Protein AF-A0A7X6ZVY8-F1 (afdb_monomer_lite)

Sequence (137 aa):
MNKRYGNCQSQGKQQIEIGIRQIQEGICLCRRGLDAIACCRLGCGEDLVRKGLIKIQQGLRNIINGADSIPRRCNECALKKINCGICKIEHAIDKLVSGLDDVQCNNASCGEKKIKCAIKEIEEGLCEIIQGFKDLR

Secondary structure (DSSP, 8-state):
--HHHHHHHHHHHHHHHHHHHHHHHHHHHHHHHHHHHHTT-HHHHHHHHHHHHHHHHHHHHHHHHHHHTS-GGGTHHHHHHHHHHHHHHHHHHHHHHHHHHHHHTT-HHHHHHHHHHHHHHHHHHHHHHHHHHHT--

pLDDT: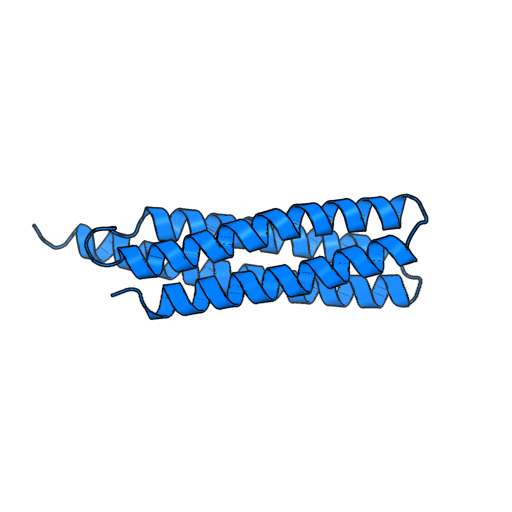 mean 92.46, std 11.16, range [42.75, 98.62]

Structure (mmCIF, N/CA/C/O backbone):
data_AF-A0A7X6ZVY8-F1
#
_entry.id   AF-A0A7X6ZVY8-F1
#
loop_
_atom_site.group_PDB
_atom_site.id
_atom_site.type_symbol
_atom_site.label_atom_id
_atom_site.label_alt_id
_atom_site.label_comp_id
_atom_site.label_asym_id
_atom_site.label_entity_id
_atom_site.label_seq_id
_atom_site.pdbx_PDB_ins_code
_atom_site.Cartn_x
_atom_site.Cartn_y
_atom_site.Cartn_z
_atom_site.occupancy
_atom_site.B_iso_or_equiv
_atom_site.auth_seq_id
_atom_site.auth_comp_id
_atom_site.auth_asym_id
_atom_site.auth_atom_id
_atom_site.pdbx_PDB_model_num
ATOM 1 N N . MET A 1 1 ? -21.712 16.824 29.982 1.00 42.75 1 MET A N 1
ATOM 2 C CA . MET A 1 1 ? -20.340 16.908 29.419 1.00 42.75 1 MET A CA 1
ATOM 3 C C . MET A 1 1 ? -20.052 15.939 28.246 1.00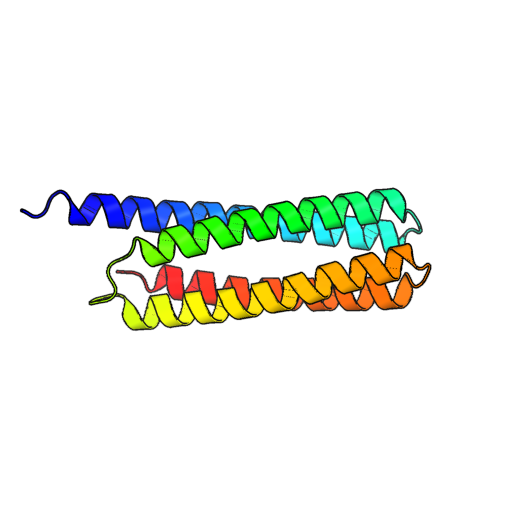 42.75 1 MET A C 1
ATOM 5 O O . MET A 1 1 ? -18.913 15.877 27.809 1.00 42.75 1 MET A O 1
ATOM 9 N N . ASN A 1 2 ? -21.043 15.273 27.625 1.00 48.28 2 ASN A N 1
ATOM 10 C CA . ASN A 1 2 ? -20.792 14.221 26.610 1.00 48.28 2 ASN A CA 1
ATOM 11 C C . ASN A 1 2 ? -20.638 14.669 25.141 1.00 48.28 2 ASN A C 1
ATOM 13 O O . ASN A 1 2 ? -20.258 13.858 24.304 1.00 48.28 2 ASN A O 1
ATOM 17 N N . LYS A 1 3 ? -20.904 15.935 24.787 1.00 46.69 3 LYS A N 1
ATOM 18 C CA . LYS A 1 3 ? -20.919 16.354 23.368 1.00 46.69 3 LYS A CA 1
ATOM 19 C C . LYS A 1 3 ? -19.535 16.464 22.710 1.00 46.69 3 LYS A C 1
ATOM 21 O O . LYS A 1 3 ? -19.448 16.329 21.497 1.00 46.69 3 LYS A O 1
ATOM 26 N N . ARG A 1 4 ? -18.456 16.692 23.474 1.00 49.12 4 ARG A N 1
ATOM 27 C CA . ARG A 1 4 ? -17.100 16.840 22.899 1.00 49.12 4 ARG A CA 1
ATOM 28 C C . ARG A 1 4 ? -16.467 15.502 22.497 1.00 49.12 4 ARG A C 1
ATOM 30 O O . ARG A 1 4 ? -15.810 15.449 21.468 1.00 49.12 4 ARG A O 1
ATOM 37 N N . TYR A 1 5 ? -16.724 14.425 23.242 1.00 51.19 5 TYR A N 1
ATOM 38 C CA . TYR A 1 5 ? -16.140 13.105 22.959 1.00 51.19 5 TYR A CA 1
ATOM 39 C C . TYR A 1 5 ? -16.715 12.443 21.699 1.00 51.19 5 TYR A C 1
ATOM 41 O O . TYR A 1 5 ? -15.962 11.871 20.917 1.00 51.19 5 TYR A O 1
ATOM 49 N N . GLY A 1 6 ? -18.024 12.578 21.456 1.00 58.38 6 GLY A N 1
ATOM 50 C CA . GLY A 1 6 ? -18.658 12.004 20.262 1.00 58.38 6 GLY A CA 1
ATOM 51 C C . GLY A 1 6 ? -18.188 12.636 18.947 1.00 58.38 6 GLY A C 1
ATOM 52 O O . GLY A 1 6 ? -18.152 11.956 17.928 1.00 58.38 6 GLY A O 1
ATOM 53 N N . ASN A 1 7 ? -17.782 13.912 18.973 1.00 60.59 7 ASN A N 1
ATOM 54 C CA . ASN A 1 7 ? -17.372 14.642 17.771 1.00 60.59 7 ASN A CA 1
ATOM 55 C C . ASN A 1 7 ? -15.926 14.324 17.345 1.00 60.59 7 ASN A C 1
ATOM 57 O O . ASN A 1 7 ? -15.638 14.223 16.159 1.00 60.59 7 ASN A O 1
ATOM 61 N N . CYS A 1 8 ? -15.014 14.114 18.301 1.00 61.81 8 CYS A N 1
ATOM 62 C CA . CYS A 1 8 ? -13.635 13.713 17.992 1.00 61.81 8 CYS A CA 1
ATOM 63 C C . CYS A 1 8 ? -13.567 12.277 17.454 1.00 61.81 8 CYS A C 1
ATOM 65 O O . CYS A 1 8 ? -12.781 11.980 16.559 1.00 61.81 8 CYS A O 1
ATOM 67 N N . GLN A 1 9 ? -14.429 11.390 17.956 1.00 70.75 9 GLN A N 1
ATOM 68 C CA . GLN A 1 9 ? -14.462 10.000 17.518 1.00 70.75 9 GLN A CA 1
ATOM 69 C C . GLN A 1 9 ? -15.050 9.836 16.107 1.00 70.75 9 GLN A C 1
ATOM 71 O O . GLN A 1 9 ? -14.526 9.047 15.320 1.00 70.75 9 GLN A O 1
ATOM 76 N N . SER A 1 10 ? -16.105 10.581 15.761 1.00 81.75 10 SER A N 1
ATOM 77 C CA . SER A 1 10 ? -16.653 10.583 14.398 1.00 81.75 10 SER A CA 1
ATOM 78 C C . SER A 1 10 ? -15.654 11.157 13.390 1.00 81.75 10 SER A C 1
ATOM 80 O O . SER A 1 10 ? -15.462 10.573 12.325 1.00 81.75 10 SER A O 1
ATOM 82 N N . GLN A 1 11 ? -14.951 12.234 13.757 1.00 87.00 11 GLN A N 1
ATOM 83 C CA . GLN A 1 11 ? -13.871 12.806 12.951 1.00 87.00 11 GLN A CA 1
ATOM 84 C C . GLN A 1 11 ? -12.703 11.827 12.770 1.00 87.00 11 GLN A C 1
ATOM 86 O O . GLN A 1 11 ? -12.224 11.658 11.651 1.00 87.00 11 GLN A O 1
ATOM 91 N N . GLY A 1 12 ? -12.282 11.134 13.833 1.00 91.69 12 GLY A N 1
ATOM 92 C CA . GLY A 1 12 ? -11.215 10.135 13.757 1.00 91.69 12 GLY A CA 1
ATOM 93 C C . GLY A 1 12 ? -11.565 8.964 12.836 1.00 91.69 12 GLY A C 1
ATOM 94 O O . GLY A 1 12 ? -10.775 8.603 11.964 1.00 91.69 12 GLY A O 1
ATOM 95 N N . LYS A 1 13 ? -12.789 8.422 12.948 1.00 93.19 13 LYS A N 1
ATOM 96 C CA . LYS A 1 13 ? -13.264 7.359 12.046 1.00 93.19 13 LYS A CA 1
ATOM 97 C C . LYS A 1 13 ? -13.308 7.829 10.587 1.00 93.19 13 LYS A C 1
ATOM 99 O O . LYS A 1 13 ? -12.838 7.114 9.707 1.00 93.19 13 LYS A O 1
ATOM 104 N N . GLN A 1 14 ? 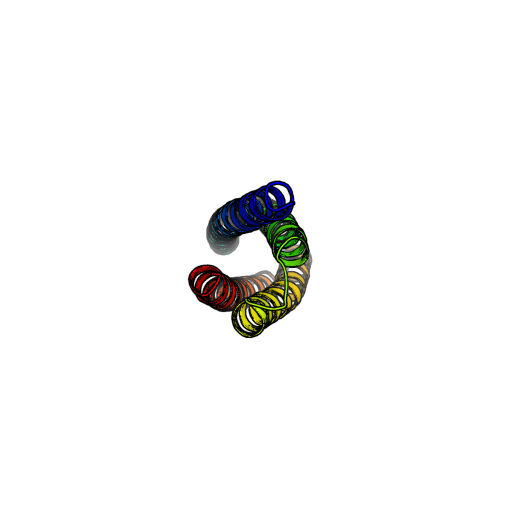-13.789 9.048 10.336 1.00 95.31 14 GLN A N 1
ATOM 105 C CA . GLN A 1 14 ? -13.822 9.629 8.992 1.00 95.31 14 GLN A CA 1
ATOM 106 C C . GLN A 1 14 ? -12.417 9.784 8.388 1.00 95.31 14 GLN A C 1
ATOM 108 O O . GLN A 1 14 ? -12.219 9.493 7.209 1.00 95.31 14 GLN A O 1
ATOM 113 N N . GLN A 1 15 ? -11.428 10.213 9.178 1.00 96.06 15 GLN A N 1
ATOM 114 C CA . GLN A 1 15 ? -10.041 10.312 8.713 1.00 96.06 15 GLN A CA 1
ATOM 115 C C . GLN A 1 15 ? -9.466 8.942 8.336 1.00 96.06 15 GLN A C 1
ATOM 117 O O . GLN A 1 15 ? -8.840 8.818 7.283 1.00 96.06 15 GLN A O 1
ATOM 122 N N . ILE A 1 16 ? -9.742 7.902 9.130 1.00 96.50 16 ILE A N 1
ATOM 123 C CA . ILE A 1 16 ? -9.327 6.530 8.806 1.00 96.50 16 ILE A CA 1
ATOM 124 C C . ILE A 1 16 ? -9.964 6.067 7.488 1.00 96.50 16 ILE A C 1
ATOM 126 O O . ILE A 1 16 ? -9.258 5.548 6.626 1.00 96.50 16 ILE A O 1
ATOM 130 N N . GLU A 1 17 ? -11.262 6.302 7.273 1.00 97.25 17 GLU A N 1
ATOM 131 C CA . GLU A 1 17 ? -11.933 5.939 6.014 1.00 97.25 17 GLU A CA 1
ATOM 132 C C . GLU A 1 17 ? -11.341 6.652 4.796 1.00 97.25 17 GLU A C 1
ATOM 134 O O . GLU A 1 17 ? -11.115 6.025 3.757 1.00 97.25 17 GLU A O 1
ATOM 139 N N . ILE A 1 18 ? -11.079 7.958 4.912 1.00 97.75 18 ILE A N 1
ATOM 140 C CA . ILE A 1 18 ? -10.420 8.735 3.855 1.00 97.75 18 ILE A CA 1
ATOM 141 C C . ILE A 1 18 ? -9.044 8.138 3.566 1.00 97.75 18 ILE A C 1
ATOM 143 O O . ILE A 1 18 ? -8.692 7.940 2.401 1.00 97.75 18 ILE A O 1
ATOM 147 N N . GLY A 1 19 ? -8.285 7.812 4.612 1.00 98.31 19 GLY A N 1
ATOM 148 C CA . GLY A 1 19 ? -6.957 7.248 4.457 1.00 98.31 19 GLY A CA 1
ATOM 149 C C . GLY A 1 19 ? -6.952 5.866 3.804 1.00 98.31 19 GLY A C 1
ATOM 150 O O . GLY A 1 19 ? -6.152 5.629 2.901 1.00 98.31 19 GLY A O 1
ATOM 151 N N . ILE A 1 20 ? -7.906 4.996 4.154 1.00 98.44 20 ILE A N 1
ATOM 152 C CA . ILE A 1 20 ? -8.101 3.692 3.498 1.00 98.44 20 ILE A CA 1
ATOM 153 C C . ILE A 1 20 ? -8.332 3.878 1.993 1.00 98.44 20 ILE A C 1
ATOM 155 O O . ILE A 1 20 ? -7.668 3.228 1.185 1.00 98.44 20 ILE A O 1
ATOM 159 N N . ARG A 1 21 ? -9.229 4.792 1.597 1.00 98.50 21 ARG A N 1
ATOM 160 C CA . ARG A 1 21 ? -9.518 5.056 0.174 1.00 98.50 21 ARG A CA 1
ATOM 161 C C . ARG A 1 21 ? -8.292 5.580 -0.574 1.00 98.50 21 ARG A C 1
ATOM 163 O O . ARG A 1 21 ? -8.045 5.167 -1.703 1.00 98.50 21 ARG A O 1
ATOM 170 N N . GLN A 1 22 ? -7.512 6.461 0.050 1.00 98.50 22 GLN A N 1
ATOM 171 C CA . GLN A 1 22 ? -6.284 6.996 -0.544 1.00 98.50 22 GLN A CA 1
ATOM 172 C C . GLN A 1 22 ? -5.211 5.920 -0.731 1.00 98.50 22 GLN A C 1
ATOM 174 O O . GLN A 1 22 ? -4.563 5.889 -1.776 1.00 98.50 22 GLN A O 1
ATOM 179 N N . ILE A 1 23 ? -5.056 5.000 0.226 1.00 98.50 23 ILE A N 1
ATOM 180 C CA . ILE A 1 23 ? -4.141 3.862 0.073 1.00 98.50 23 ILE A CA 1
ATOM 181 C C . ILE A 1 23 ? -4.607 2.954 -1.069 1.00 98.50 23 ILE A C 1
ATOM 183 O O . ILE A 1 23 ? -3.790 2.577 -1.904 1.00 98.50 23 ILE A O 1
ATOM 187 N N . GLN A 1 24 ? -5.905 2.654 -1.172 1.00 98.62 24 GLN A N 1
ATOM 188 C CA . GLN A 1 24 ? -6.454 1.862 -2.284 1.00 98.62 24 GLN A CA 1
ATOM 189 C C . GLN A 1 24 ? -6.211 2.521 -3.651 1.00 98.62 24 GLN A C 1
ATOM 191 O O . GLN A 1 24 ? -5.806 1.850 -4.603 1.00 98.62 24 GLN A O 1
ATOM 196 N N . GLU A 1 25 ? -6.418 3.837 -3.750 1.00 98.44 25 GLU A N 1
ATOM 197 C CA . GLU A 1 25 ? -6.099 4.614 -4.953 1.00 98.44 25 GLU A CA 1
ATOM 198 C C . GLU A 1 25 ? -4.600 4.533 -5.276 1.00 98.44 25 GLU A C 1
ATOM 200 O O . GLU A 1 25 ? -4.218 4.297 -6.424 1.00 98.44 25 GLU A O 1
ATOM 205 N N . GLY A 1 26 ? -3.746 4.669 -4.260 1.00 98.50 26 GLY A N 1
ATOM 206 C CA . GLY A 1 26 ? -2.302 4.586 -4.421 1.00 98.50 26 GLY A CA 1
ATOM 207 C C . GLY A 1 26 ? -1.821 3.208 -4.880 1.00 98.50 26 GLY A C 1
ATOM 208 O O . GLY A 1 26 ? -1.032 3.132 -5.818 1.00 98.50 26 GLY A O 1
ATOM 209 N N . ILE A 1 27 ? -2.372 2.122 -4.327 1.00 98.44 27 ILE A N 1
ATOM 210 C CA . ILE A 1 27 ? -2.129 0.745 -4.794 1.00 98.44 27 ILE A CA 1
ATOM 211 C C . ILE A 1 27 ? -2.494 0.605 -6.278 1.00 98.44 27 ILE A C 1
ATOM 213 O O . ILE A 1 27 ? -1.719 0.049 -7.057 1.00 98.44 27 ILE A O 1
ATOM 217 N N . CYS A 1 28 ? -3.654 1.124 -6.691 1.00 98.38 28 CYS A N 1
ATOM 218 C CA . CYS A 1 28 ? -4.091 1.083 -8.088 1.00 98.38 28 CYS A CA 1
ATOM 219 C C . CYS A 1 28 ? -3.097 1.803 -9.017 1.00 98.38 28 CYS A C 1
ATOM 221 O O . CYS A 1 28 ? -2.735 1.279 -10.072 1.00 98.38 28 CYS A O 1
ATOM 223 N N . LEU A 1 29 ? -2.597 2.972 -8.606 1.00 98.50 29 LEU A N 1
ATOM 224 C CA . LEU A 1 29 ? -1.563 3.705 -9.342 1.00 98.50 29 LEU A CA 1
ATOM 225 C C . LEU A 1 29 ? -0.241 2.929 -9.408 1.00 98.50 29 LEU A C 1
ATOM 227 O O . LEU A 1 29 ? 0.335 2.827 -10.489 1.00 98.50 29 LEU A O 1
ATOM 231 N N . CYS A 1 30 ? 0.207 2.327 -8.302 1.00 97.81 30 CYS A N 1
ATOM 232 C CA . CYS A 1 30 ? 1.419 1.506 -8.278 1.00 97.81 30 CYS A CA 1
ATOM 233 C C . CYS A 1 30 ? 1.309 0.286 -9.203 1.00 97.81 30 CYS A C 1
ATOM 235 O O . CYS A 1 30 ? 2.249 0.003 -9.939 1.00 97.81 30 CYS A O 1
ATOM 237 N N . ARG A 1 31 ? 0.157 -0.399 -9.233 1.00 98.12 31 ARG A N 1
ATOM 238 C CA . ARG A 1 31 ? -0.093 -1.527 -10.151 1.00 98.12 31 ARG A CA 1
ATOM 239 C C . ARG A 1 31 ? -0.036 -1.091 -11.617 1.00 98.12 31 ARG A C 1
ATOM 241 O O . ARG A 1 31 ? 0.668 -1.703 -12.408 1.00 98.12 31 ARG A O 1
ATOM 248 N N . ARG A 1 32 ? -0.683 0.025 -11.967 1.00 97.62 32 ARG A N 1
ATOM 249 C CA . ARG A 1 32 ? -0.593 0.592 -13.325 1.00 97.62 32 ARG A CA 1
ATOM 250 C C . ARG A 1 32 ? 0.834 1.003 -13.690 1.00 97.62 32 ARG A C 1
ATOM 252 O O . ARG A 1 32 ? 1.229 0.900 -14.848 1.00 97.62 32 ARG A O 1
ATOM 259 N N . GLY A 1 33 ? 1.592 1.497 -12.713 1.00 97.25 33 GLY A N 1
ATOM 260 C CA . GLY A 1 33 ? 2.998 1.832 -12.885 1.00 97.25 33 GLY A CA 1
ATOM 261 C C . GLY A 1 33 ? 3.867 0.602 -13.141 1.00 97.25 33 GLY A C 1
ATOM 262 O O . GLY A 1 33 ? 4.674 0.620 -14.066 1.00 97.25 33 GLY A O 1
ATOM 263 N N . LEU A 1 34 ? 3.634 -0.489 -12.405 1.00 95.50 34 LEU A N 1
ATOM 264 C CA . LEU A 1 34 ? 4.242 -1.796 -12.671 1.00 95.50 34 LEU A CA 1
ATOM 265 C C . LEU A 1 34 ? 3.937 -2.299 -14.082 1.00 95.50 34 LEU A C 1
ATOM 267 O O . LEU A 1 34 ? 4.862 -2.677 -14.794 1.00 95.50 34 LEU A O 1
ATOM 271 N N . ASP A 1 35 ? 2.674 -2.254 -14.512 1.00 96.00 35 ASP A N 1
ATOM 272 C CA . ASP A 1 35 ? 2.288 -2.689 -15.860 1.00 96.00 35 ASP A CA 1
ATOM 273 C C . ASP A 1 35 ? 3.015 -1.872 -16.942 1.00 96.00 35 ASP A C 1
ATOM 275 O O . ASP A 1 35 ? 3.445 -2.405 -17.967 1.00 96.00 35 ASP A O 1
ATOM 279 N N . ALA A 1 36 ? 3.200 -0.567 -16.712 1.00 95.00 36 ALA A N 1
ATOM 280 C CA . ALA A 1 36 ? 3.965 0.294 -17.607 1.00 95.00 36 ALA A CA 1
ATOM 281 C C . ALA A 1 36 ? 5.466 -0.050 -17.616 1.00 95.00 36 ALA A C 1
ATOM 283 O O . ALA A 1 36 ? 6.045 -0.122 -18.701 1.00 95.00 36 ALA A O 1
ATOM 284 N N . ILE A 1 37 ? 6.079 -0.315 -16.454 1.00 91.69 37 ILE A N 1
ATOM 285 C CA . ILE A 1 37 ? 7.479 -0.772 -16.346 1.00 91.69 37 ILE A CA 1
ATOM 286 C C . ILE A 1 37 ? 7.668 -2.087 -17.112 1.00 91.69 37 ILE A C 1
ATOM 288 O O . ILE A 1 37 ? 8.578 -2.184 -17.935 1.00 91.69 37 ILE A O 1
ATOM 292 N N . ALA A 1 38 ? 6.766 -3.053 -16.918 1.00 91.56 38 ALA A N 1
ATOM 293 C CA . ALA A 1 38 ? 6.786 -4.342 -17.610 1.00 91.56 38 ALA A CA 1
ATOM 294 C C . ALA A 1 38 ? 6.641 -4.196 -19.138 1.00 91.56 38 ALA A C 1
ATOM 296 O O . ALA A 1 38 ? 7.217 -4.967 -19.900 1.00 91.56 38 ALA A O 1
ATOM 297 N N . CYS A 1 39 ? 5.928 -3.165 -19.602 1.00 92.62 39 CYS A N 1
ATOM 298 C CA . CYS A 1 39 ? 5.822 -2.802 -21.020 1.00 92.62 39 CYS A CA 1
ATOM 299 C C . CYS A 1 39 ? 6.975 -1.903 -21.519 1.00 92.62 39 CYS A C 1
ATOM 301 O O . CYS A 1 39 ? 6.793 -1.191 -22.509 1.00 92.62 39 CYS A O 1
ATOM 303 N N . CYS A 1 40 ? 8.113 -1.854 -20.819 1.00 88.25 40 CYS A N 1
ATOM 304 C CA . CYS A 1 40 ? 9.275 -1.014 -21.139 1.00 88.25 40 CYS A CA 1
ATOM 305 C C . CYS A 1 40 ? 8.988 0.503 -21.198 1.00 88.25 40 CYS A C 1
ATOM 307 O O . CYS A 1 40 ? 9.769 1.269 -21.761 1.00 88.25 40 CYS A O 1
ATOM 309 N N . ARG A 1 41 ? 7.890 0.975 -20.593 1.00 90.81 41 ARG A N 1
ATOM 310 C CA . ARG A 1 41 ? 7.529 2.400 -20.482 1.00 90.81 41 ARG A CA 1
ATOM 311 C C . ARG A 1 41 ? 7.979 2.953 -19.131 1.00 90.81 41 ARG A C 1
ATOM 313 O O . ARG A 1 41 ? 7.155 3.392 -18.329 1.00 90.81 41 ARG A O 1
ATOM 320 N N . LEU A 1 42 ? 9.292 2.913 -18.892 1.00 87.81 42 LEU A N 1
ATOM 321 C CA . LEU A 1 42 ? 9.900 3.168 -17.578 1.00 87.81 42 LEU A CA 1
ATOM 322 C C . LEU A 1 42 ? 9.504 4.529 -16.993 1.00 87.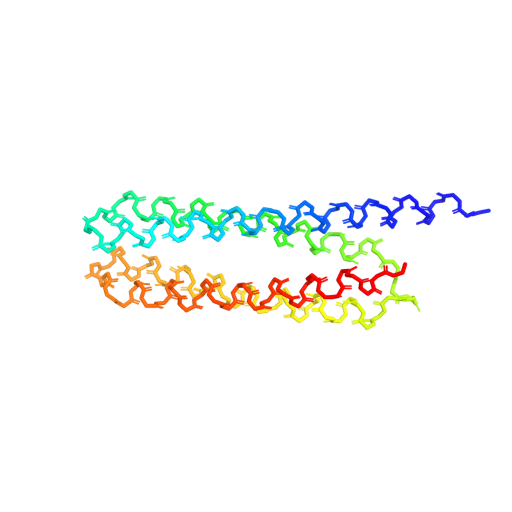81 42 LEU A C 1
ATOM 324 O O . LEU A 1 42 ? 8.945 4.563 -15.905 1.00 87.81 42 LEU A O 1
ATOM 328 N N . GLY A 1 43 ? 9.664 5.628 -17.741 1.00 88.94 43 GLY A N 1
ATOM 329 C CA . GLY A 1 43 ? 9.331 6.969 -17.238 1.00 88.94 43 GLY A CA 1
ATOM 330 C C . GLY A 1 43 ? 7.862 7.120 -16.819 1.00 88.94 43 GLY A C 1
ATOM 331 O O . GLY A 1 43 ? 7.564 7.591 -15.724 1.00 88.94 43 GLY A O 1
ATOM 332 N N . CYS A 1 44 ? 6.923 6.637 -17.641 1.00 92.00 44 CYS A N 1
ATOM 333 C CA . CYS A 1 44 ? 5.501 6.646 -17.280 1.00 92.00 44 CYS A CA 1
ATOM 334 C C . CYS A 1 44 ? 5.206 5.751 -16.071 1.00 92.00 44 CYS A C 1
ATOM 336 O O . CYS A 1 44 ? 4.355 6.083 -15.244 1.00 92.00 44 CYS A O 1
ATOM 338 N N . GLY A 1 45 ? 5.873 4.600 -15.994 1.00 95.12 45 GLY A N 1
ATOM 339 C CA . GLY A 1 45 ? 5.706 3.655 -14.905 1.00 95.12 45 GLY A CA 1
ATOM 340 C C . GLY A 1 45 ? 6.204 4.203 -13.574 1.00 95.12 45 GLY A C 1
ATOM 341 O O . GLY A 1 45 ? 5.453 4.196 -12.601 1.00 95.12 45 GLY A O 1
ATOM 342 N N . GLU A 1 46 ? 7.406 4.773 -13.548 1.00 94.88 46 GLU A N 1
ATOM 343 C CA . GLU A 1 46 ? 7.962 5.455 -12.379 1.00 94.88 46 GLU A CA 1
ATOM 344 C C . GLU A 1 46 ? 7.055 6.582 -11.885 1.00 94.88 46 GLU A C 1
ATOM 346 O O . GLU A 1 46 ? 6.765 6.666 -10.692 1.00 94.88 46 GLU A O 1
ATOM 351 N N . ASP A 1 47 ? 6.552 7.423 -12.792 1.00 97.12 47 ASP A N 1
ATOM 352 C CA . ASP A 1 47 ? 5.653 8.521 -12.436 1.00 97.12 47 ASP A CA 1
ATOM 353 C C . ASP A 1 47 ? 4.353 8.029 -11.795 1.00 97.12 47 ASP A C 1
ATOM 355 O O . ASP A 1 47 ? 3.856 8.635 -10.841 1.00 97.12 47 ASP A O 1
ATOM 359 N N . LEU A 1 48 ? 3.792 6.927 -12.298 1.00 98.06 48 LEU A N 1
ATOM 360 C CA . LEU A 1 48 ? 2.598 6.307 -11.727 1.00 98.06 48 LEU A CA 1
ATOM 361 C C . LEU A 1 48 ? 2.878 5.703 -10.350 1.00 98.06 48 LEU A C 1
ATOM 363 O O . LEU A 1 48 ? 2.101 5.946 -9.425 1.00 98.06 48 LEU A O 1
ATOM 367 N N . VAL A 1 49 ? 3.990 4.981 -10.182 1.00 97.44 49 VAL A N 1
ATOM 368 C CA . VAL A 1 49 ? 4.378 4.429 -8.875 1.00 97.44 49 VAL A CA 1
ATOM 369 C C . VAL A 1 49 ? 4.646 5.556 -7.874 1.00 97.44 49 VAL A C 1
ATOM 371 O O . VAL A 1 49 ? 4.156 5.482 -6.750 1.00 97.44 49 VAL A O 1
ATOM 374 N N . ARG A 1 50 ? 5.316 6.644 -8.275 1.00 97.81 50 ARG A N 1
ATOM 375 C CA . ARG A 1 50 ? 5.568 7.819 -7.421 1.00 97.81 50 ARG A CA 1
ATOM 376 C C . ARG A 1 50 ? 4.271 8.515 -7.003 1.00 97.81 50 ARG A C 1
ATOM 378 O O . ARG A 1 50 ? 4.101 8.852 -5.833 1.00 97.81 50 ARG A O 1
ATOM 385 N N . LYS A 1 51 ? 3.319 8.693 -7.926 1.00 98.12 51 LYS A N 1
ATOM 386 C CA . LYS A 1 51 ? 1.975 9.209 -7.597 1.00 98.12 51 LYS A CA 1
ATOM 387 C C . LYS A 1 51 ? 1.239 8.281 -6.631 1.00 98.12 51 LYS A C 1
ATOM 389 O O . LYS A 1 51 ? 0.595 8.764 -5.700 1.00 98.12 51 LYS A O 1
ATOM 394 N N . GLY A 1 52 ? 1.355 6.968 -6.831 1.00 98.44 52 GLY A N 1
ATOM 395 C CA . GLY A 1 52 ? 0.793 5.968 -5.930 1.00 98.44 52 GLY A CA 1
ATOM 396 C C . GLY A 1 52 ? 1.381 6.050 -4.524 1.00 98.44 52 GLY A C 1
ATOM 397 O O . GLY A 1 52 ? 0.631 6.108 -3.551 1.00 98.44 52 GLY A O 1
ATOM 398 N N . LEU A 1 53 ? 2.705 6.174 -4.420 1.00 98.19 53 LEU A N 1
ATOM 399 C CA . LEU A 1 53 ? 3.429 6.344 -3.161 1.00 98.19 53 LEU A CA 1
ATOM 400 C C . LEU A 1 53 ? 2.943 7.572 -2.380 1.00 98.19 53 LEU A C 1
ATOM 402 O O . LEU A 1 53 ? 2.640 7.464 -1.194 1.00 98.19 53 LEU A O 1
ATOM 406 N N . ILE A 1 54 ? 2.795 8.718 -3.051 1.00 98.38 54 ILE A N 1
ATOM 407 C CA . ILE A 1 54 ? 2.279 9.951 -2.435 1.00 98.38 54 ILE A CA 1
ATOM 408 C C . ILE A 1 54 ? 0.871 9.724 -1.864 1.00 98.38 54 ILE A C 1
ATOM 410 O O . ILE A 1 54 ? 0.584 10.140 -0.742 1.00 98.38 54 ILE A O 1
ATOM 414 N N . LYS A 1 55 ? -0.007 9.041 -2.609 1.00 98.31 55 LYS A N 1
ATOM 415 C CA . LYS A 1 55 ? -1.367 8.714 -2.154 1.00 98.31 55 LYS A CA 1
ATOM 416 C C . LYS A 1 55 ? -1.366 7.768 -0.954 1.00 98.31 55 LYS A C 1
ATOM 418 O O . LYS A 1 55 ? -2.107 8.008 -0.004 1.00 98.31 55 LYS A O 1
ATOM 423 N N . ILE A 1 56 ? -0.502 6.752 -0.958 1.00 98.56 56 ILE A N 1
ATOM 424 C CA . ILE A 1 56 ? -0.328 5.830 0.173 1.00 98.56 56 ILE A CA 1
ATOM 425 C C . ILE A 1 56 ? 0.143 6.595 1.416 1.00 98.56 56 ILE A C 1
ATOM 427 O O . ILE A 1 56 ? -0.465 6.462 2.473 1.00 98.56 56 ILE A O 1
ATOM 431 N N . GLN A 1 57 ? 1.161 7.450 1.294 1.00 98.44 57 GLN A N 1
ATOM 432 C CA . GLN A 1 57 ? 1.686 8.251 2.407 1.00 98.44 57 GLN A CA 1
ATOM 433 C C . GLN A 1 57 ? 0.648 9.233 2.971 1.00 98.44 57 GLN A C 1
ATOM 435 O O . GLN A 1 57 ? 0.531 9.389 4.188 1.00 98.44 57 GLN A O 1
ATOM 440 N N . GLN A 1 58 ? -0.128 9.890 2.103 1.00 98.12 58 GLN A N 1
ATOM 441 C CA . GLN A 1 58 ? -1.240 10.751 2.522 1.00 98.12 58 GLN A CA 1
ATOM 442 C C . GLN A 1 58 ? -2.308 9.953 3.271 1.00 98.12 58 GLN A C 1
ATOM 444 O O . GLN A 1 58 ? -2.761 10.379 4.336 1.00 98.12 58 GLN A O 1
ATOM 449 N N . GLY A 1 59 ? -2.667 8.778 2.749 1.00 98.38 59 GLY A N 1
ATOM 450 C CA . GLY A 1 59 ? -3.658 7.920 3.378 1.00 98.38 59 GLY A CA 1
ATOM 451 C C . GLY A 1 59 ? -3.206 7.391 4.732 1.00 98.38 59 GLY A C 1
ATOM 452 O O . GLY A 1 59 ? -3.970 7.434 5.696 1.00 98.38 59 GLY A O 1
ATOM 453 N N . LEU A 1 60 ? -1.938 7.000 4.841 1.00 98.12 60 LEU A N 1
ATOM 454 C CA . LEU A 1 60 ? -1.336 6.560 6.091 1.00 98.12 60 LEU A CA 1
ATOM 455 C C . LEU A 1 60 ? -1.363 7.667 7.152 1.00 98.12 60 LEU A C 1
ATO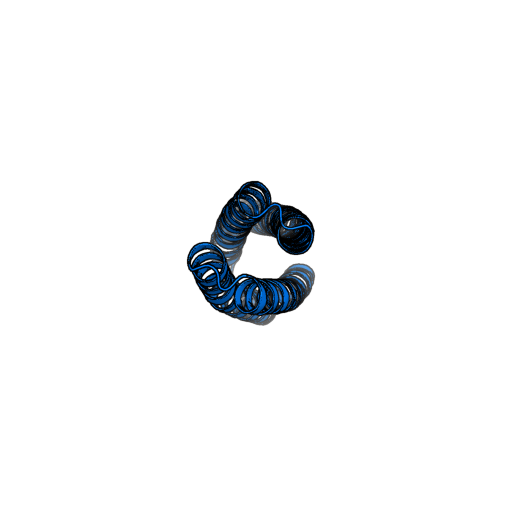M 457 O O . LEU A 1 60 ? -1.781 7.428 8.281 1.00 98.12 60 LEU A O 1
ATOM 461 N N . ARG A 1 61 ? -1.017 8.904 6.774 1.00 98.31 61 ARG A N 1
ATOM 462 C CA . ARG A 1 61 ? -1.089 10.067 7.672 1.00 98.31 61 ARG A CA 1
ATOM 463 C C . ARG A 1 61 ? -2.509 10.318 8.180 1.00 98.31 61 ARG A C 1
ATOM 465 O O . ARG A 1 61 ? -2.691 10.618 9.356 1.00 98.31 61 ARG A O 1
ATOM 472 N N . ASN A 1 62 ? -3.511 10.175 7.315 1.00 97.69 62 ASN A N 1
ATOM 473 C CA . ASN A 1 62 ? -4.913 10.304 7.710 1.00 97.69 62 ASN A CA 1
ATOM 474 C C . ASN A 1 62 ? -5.341 9.198 8.684 1.00 97.69 62 ASN A C 1
ATOM 476 O O . ASN A 1 62 ? -6.047 9.482 9.648 1.00 97.69 62 ASN A O 1
ATOM 480 N N . ILE A 1 63 ? -4.875 7.963 8.488 1.00 97.62 63 ILE A N 1
ATOM 481 C CA . ILE A 1 63 ? -5.157 6.860 9.414 1.00 97.62 63 ILE A CA 1
ATOM 482 C C . ILE A 1 63 ? -4.490 7.099 10.768 1.00 97.62 63 ILE A C 1
ATOM 484 O O . ILE A 1 63 ? -5.158 6.931 11.782 1.00 97.62 63 ILE A O 1
ATOM 488 N N . ILE A 1 64 ? -3.225 7.533 10.795 1.00 97.25 64 ILE A N 1
ATOM 489 C CA . ILE A 1 64 ? -2.499 7.858 12.034 1.00 97.25 64 ILE A CA 1
ATOM 490 C C . ILE A 1 64 ? -3.238 8.953 12.809 1.00 97.25 64 ILE A C 1
ATOM 492 O O . ILE A 1 64 ? -3.625 8.741 13.956 1.00 97.25 64 ILE A O 1
ATOM 496 N N . ASN A 1 65 ? -3.533 10.083 12.158 1.00 94.62 65 ASN A N 1
ATOM 497 C CA . ASN A 1 65 ? -4.257 11.192 12.784 1.00 94.62 65 ASN A CA 1
ATOM 498 C C . ASN A 1 65 ? -5.638 10.759 13.304 1.00 94.62 65 ASN A C 1
ATOM 500 O O . ASN A 1 65 ? -6.061 11.153 14.396 1.00 94.62 65 ASN A O 1
ATOM 504 N N . GLY A 1 66 ? -6.334 9.922 12.530 1.00 94.88 66 GLY A N 1
ATOM 505 C CA . GLY A 1 66 ? -7.644 9.413 12.901 1.00 94.88 66 GLY A CA 1
ATOM 506 C C . GLY A 1 66 ? -7.580 8.453 14.085 1.00 94.88 66 GLY A C 1
ATOM 507 O O . GLY A 1 66 ? -8.395 8.561 14.999 1.00 94.88 66 GLY A O 1
ATOM 508 N N . ALA A 1 67 ? -6.589 7.561 14.111 1.00 93.88 67 ALA A N 1
ATOM 509 C CA . ALA A 1 67 ? -6.343 6.627 15.203 1.00 93.88 67 ALA A CA 1
ATOM 510 C C . ALA A 1 67 ? -5.952 7.353 16.501 1.00 93.88 67 ALA A C 1
ATOM 512 O O . ALA A 1 67 ? -6.488 7.028 17.562 1.00 93.88 67 ALA A O 1
ATOM 513 N N . ASP A 1 68 ? -5.099 8.376 16.418 1.00 92.50 68 ASP A N 1
ATOM 514 C CA . ASP A 1 68 ? -4.692 9.200 17.564 1.00 92.50 68 ASP A CA 1
ATOM 515 C C . ASP A 1 68 ? -5.850 10.026 18.140 1.00 92.50 68 ASP A C 1
ATOM 517 O O . ASP A 1 68 ? -5.897 10.298 19.342 1.00 92.50 68 ASP A O 1
ATOM 521 N N . SER A 1 69 ? -6.829 10.372 17.302 1.00 90.69 69 SER A N 1
ATOM 522 C CA . SER A 1 69 ? -8.041 11.088 17.714 1.00 90.69 69 SER A CA 1
ATOM 523 C C . SER A 1 69 ? -9.072 10.192 18.420 1.00 90.69 69 SER A C 1
ATOM 525 O O . SER A 1 69 ? -10.048 10.700 18.982 1.00 90.69 69 SER A O 1
ATOM 527 N N . ILE A 1 70 ? -8.891 8.864 18.408 1.00 89.44 70 ILE A N 1
ATOM 528 C CA . ILE A 1 70 ? -9.842 7.907 18.984 1.00 89.44 70 ILE A CA 1
ATOM 529 C C . ILE A 1 70 ? -9.446 7.530 20.424 1.00 89.44 70 ILE A C 1
ATOM 531 O O . ILE A 1 70 ? -8.326 7.081 20.677 1.00 89.44 70 ILE A O 1
ATOM 535 N N . PRO A 1 71 ? -10.371 7.627 21.403 1.00 86.56 71 PRO A N 1
ATOM 536 C CA . PRO A 1 71 ? -10.087 7.256 22.786 1.00 86.56 71 PRO A CA 1
ATOM 537 C C . PRO A 1 71 ? -9.680 5.782 22.948 1.00 86.56 71 PRO A C 1
ATOM 539 O O . PRO A 1 71 ? -10.438 4.867 22.614 1.00 86.56 71 PRO A O 1
ATOM 542 N N . ARG A 1 72 ? -8.511 5.548 23.561 1.00 84.88 72 ARG A N 1
ATOM 543 C CA . ARG A 1 72 ? -7.934 4.201 23.744 1.00 84.88 72 ARG A CA 1
ATOM 544 C C . ARG A 1 72 ? -8.728 3.286 24.680 1.00 84.88 72 ARG A C 1
ATOM 546 O O . ARG A 1 72 ? -8.767 2.085 24.444 1.00 84.88 72 ARG A O 1
ATOM 553 N N . ARG A 1 73 ? -9.384 3.835 25.713 1.00 80.94 73 ARG A N 1
ATOM 554 C CA . ARG A 1 73 ? -10.006 3.060 26.813 1.00 80.94 73 ARG A CA 1
ATOM 555 C C . ARG A 1 73 ? -11.012 1.992 26.358 1.00 80.94 73 ARG A C 1
ATOM 557 O O . ARG A 1 73 ? -11.175 1.005 27.061 1.00 80.94 73 ARG A O 1
ATOM 564 N N . CYS A 1 74 ? -11.655 2.174 25.203 1.00 77.75 74 CYS A N 1
ATOM 565 C CA . CYS A 1 74 ? -12.637 1.227 24.659 1.00 77.75 74 CYS A CA 1
ATOM 566 C C . CYS A 1 74 ? -12.191 0.556 23.349 1.00 77.75 74 CYS A C 1
ATOM 568 O O . CYS A 1 74 ? -12.906 -0.302 22.842 1.00 77.75 74 CYS A O 1
ATOM 570 N N . ASN A 1 75 ? -11.035 0.946 22.800 1.00 88.50 75 ASN A N 1
ATOM 571 C CA . ASN A 1 75 ? -10.614 0.614 21.437 1.00 88.50 75 ASN A CA 1
ATOM 572 C C . ASN A 1 75 ? -9.183 0.058 21.370 1.00 88.50 75 ASN A C 1
ATOM 574 O O . ASN A 1 75 ? -8.595 0.004 20.296 1.00 88.50 75 ASN A O 1
ATOM 578 N N . GLU A 1 76 ? -8.596 -0.355 22.496 1.00 91.00 76 GLU A N 1
ATOM 579 C CA . GLU A 1 76 ? -7.184 -0.751 22.558 1.00 91.00 76 GLU A CA 1
ATOM 580 C C 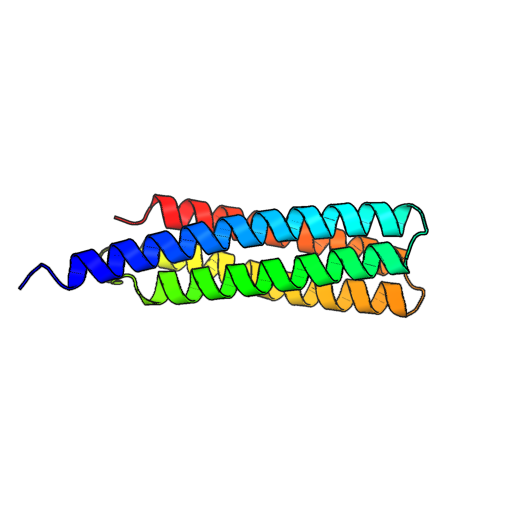. GLU A 1 76 ? -6.830 -1.874 21.569 1.00 91.00 76 GLU A C 1
ATOM 582 O O . GLU A 1 76 ? -5.855 -1.756 20.831 1.00 91.00 76 GLU A O 1
ATOM 587 N N . CYS A 1 77 ? -7.634 -2.941 21.499 1.00 91.94 77 CYS A N 1
ATOM 588 C CA . CYS A 1 77 ? -7.403 -4.042 20.559 1.00 91.94 77 CYS A CA 1
ATOM 589 C C . CYS A 1 77 ? -7.523 -3.597 19.094 1.00 91.94 77 CYS A C 1
ATOM 591 O O . CYS A 1 77 ? -6.698 -3.979 18.266 1.00 91.94 77 CYS A O 1
ATOM 593 N N . ALA A 1 78 ? -8.524 -2.771 18.788 1.00 94.69 78 ALA A N 1
ATOM 594 C CA . ALA A 1 78 ? -8.752 -2.223 17.456 1.00 94.69 78 ALA A CA 1
ATOM 595 C C . ALA A 1 78 ? -7.585 -1.324 17.011 1.00 94.69 78 ALA A C 1
ATOM 597 O O . ALA A 1 78 ? -7.029 -1.510 15.931 1.00 94.69 78 ALA A O 1
ATOM 598 N N . LEU A 1 79 ? -7.143 -0.415 17.884 1.00 94.94 79 LEU A N 1
ATOM 599 C CA . LEU A 1 79 ? -6.011 0.477 17.631 1.00 94.94 79 LEU A CA 1
ATOM 600 C C . LEU A 1 79 ? -4.682 -0.285 17.529 1.00 94.94 79 LEU A C 1
ATOM 602 O O . LEU A 1 79 ? -3.847 0.078 16.709 1.00 94.94 79 LEU A O 1
ATOM 606 N N . LYS A 1 80 ? -4.488 -1.374 18.287 1.00 95.88 80 LYS A N 1
ATOM 607 C CA . LYS A 1 80 ? -3.319 -2.259 18.122 1.00 95.88 80 LYS A CA 1
ATOM 608 C C . LYS A 1 80 ? -3.270 -2.890 16.729 1.00 95.88 80 LYS A C 1
ATOM 610 O O . LYS A 1 80 ? -2.202 -2.901 16.124 1.00 95.88 80 LYS A O 1
ATOM 615 N N . LYS A 1 81 ? -4.403 -3.374 16.204 1.00 96.56 81 LYS A N 1
ATOM 616 C CA . LYS A 1 81 ? -4.483 -3.911 14.832 1.00 96.56 81 LYS A CA 1
ATOM 617 C C . LYS A 1 81 ? -4.201 -2.834 13.785 1.00 96.56 81 LYS A C 1
ATOM 619 O O . LYS A 1 81 ? -3.423 -3.075 12.870 1.00 96.56 81 LYS A O 1
ATOM 624 N N . ILE A 1 82 ? -4.777 -1.641 13.957 1.00 97.19 82 ILE A N 1
ATOM 625 C CA . ILE A 1 82 ? -4.517 -0.496 13.073 1.00 97.19 82 ILE A CA 1
ATOM 626 C C . ILE A 1 82 ? -3.025 -0.149 13.068 1.00 97.19 82 ILE A C 1
ATOM 628 O O . ILE A 1 82 ? -2.438 -0.031 11.999 1.00 97.19 82 ILE A O 1
ATOM 632 N N . ASN A 1 83 ? -2.392 -0.063 14.240 1.00 97.12 83 ASN A N 1
ATOM 633 C CA . ASN A 1 83 ? -0.964 0.235 14.351 1.00 97.12 83 ASN A CA 1
ATOM 634 C C . ASN A 1 83 ? -0.078 -0.858 13.741 1.00 97.12 83 ASN A C 1
ATOM 636 O O . ASN A 1 83 ? 0.920 -0.534 13.108 1.00 97.12 83 ASN A O 1
ATOM 640 N N . CYS A 1 84 ? -0.445 -2.137 13.875 1.00 97.19 84 CYS A N 1
ATOM 641 C CA . CYS A 1 84 ? 0.283 -3.225 13.216 1.00 97.19 84 CYS A CA 1
ATOM 642 C C . CYS A 1 84 ? 0.251 -3.066 11.688 1.00 97.19 84 CYS A C 1
ATOM 644 O O . CYS A 1 84 ? 1.300 -3.093 11.041 1.00 97.19 84 CYS A O 1
ATOM 646 N N . GLY A 1 85 ? -0.930 -2.769 11.139 1.00 98.25 85 GLY A N 1
ATOM 647 C CA . GLY A 1 85 ? -1.084 -2.502 9.717 1.00 98.25 85 GLY A CA 1
ATOM 648 C C . GLY A 1 85 ? -0.346 -1.242 9.254 1.00 98.25 85 GLY A C 1
ATOM 649 O O . GLY A 1 85 ? 0.262 -1.267 8.187 1.00 98.25 85 GLY A O 1
ATOM 650 N N . ILE A 1 86 ? -0.315 -0.173 10.064 1.00 98.19 86 ILE A N 1
ATOM 651 C CA . ILE A 1 86 ? 0.492 1.031 9.790 1.00 98.19 86 ILE A CA 1
ATOM 652 C C . ILE A 1 86 ? 1.968 0.656 9.646 1.00 98.19 86 ILE A C 1
ATOM 654 O O . ILE A 1 86 ? 2.559 0.954 8.611 1.00 98.19 86 ILE A O 1
ATOM 658 N N . CYS A 1 87 ? 2.543 -0.057 10.620 1.00 97.94 87 CYS A N 1
ATOM 659 C CA . CYS A 1 87 ? 3.954 -0.446 10.579 1.00 97.94 87 CYS A CA 1
ATOM 660 C C . CYS A 1 87 ? 4.290 -1.314 9.356 1.00 97.94 87 CYS A C 1
ATOM 662 O O . CYS A 1 87 ? 5.355 -1.156 8.758 1.00 97.94 87 CYS A O 1
ATOM 664 N N . LYS A 1 88 ? 3.381 -2.211 8.946 1.00 97.88 88 LYS A N 1
ATOM 665 C CA . LYS A 1 88 ? 3.545 -2.995 7.711 1.00 97.88 88 LYS A CA 1
ATOM 666 C C . LYS A 1 88 ? 3.592 -2.105 6.471 1.00 97.88 88 LYS A C 1
ATOM 668 O O . LYS A 1 88 ? 4.449 -2.299 5.614 1.00 97.88 88 LYS A O 1
ATOM 673 N N . ILE A 1 89 ? 2.696 -1.122 6.385 1.00 98.38 89 ILE A N 1
ATOM 674 C CA . ILE A 1 89 ? 2.654 -0.189 5.254 1.00 98.38 89 ILE A CA 1
ATOM 675 C C . ILE A 1 89 ? 3.902 0.700 5.228 1.00 98.38 89 ILE A C 1
ATOM 677 O O . ILE A 1 89 ? 4.449 0.908 4.151 1.00 98.38 89 ILE A O 1
ATOM 681 N N . GLU A 1 90 ? 4.387 1.186 6.374 1.00 98.25 90 GLU A N 1
ATOM 682 C CA . GLU A 1 90 ? 5.637 1.961 6.457 1.00 98.25 90 GLU A CA 1
ATOM 683 C C . GLU A 1 90 ? 6.828 1.164 5.926 1.00 98.25 90 GLU A C 1
ATOM 685 O O . GLU A 1 90 ? 7.555 1.635 5.054 1.00 98.25 90 GLU A O 1
ATOM 690 N N . HIS A 1 91 ? 6.969 -0.088 6.359 1.00 96.94 91 HIS A N 1
ATOM 691 C CA . HIS A 1 91 ? 8.030 -0.956 5.860 1.00 96.94 91 HIS A CA 1
ATOM 692 C C . HIS A 1 91 ? 7.916 -1.220 4.348 1.00 96.94 91 HIS A C 1
ATOM 694 O O . HIS A 1 91 ? 8.913 -1.268 3.623 1.00 96.94 91 HIS A O 1
ATOM 700 N N . ALA A 1 92 ? 6.693 -1.369 3.844 1.00 97.94 92 ALA A N 1
ATOM 701 C CA . ALA A 1 92 ? 6.452 -1.561 2.423 1.00 97.94 92 ALA A CA 1
ATOM 702 C C . ALA A 1 92 ? 6.698 -0.284 1.595 1.00 97.94 92 ALA A C 1
ATOM 704 O O . ALA A 1 92 ? 7.132 -0.374 0.448 1.00 97.94 92 ALA A O 1
ATOM 705 N N . ILE A 1 93 ? 6.480 0.907 2.161 1.00 98.25 93 ILE A N 1
ATOM 706 C CA . ILE A 1 93 ? 6.839 2.192 1.541 1.00 98.25 93 ILE A CA 1
ATOM 707 C C . ILE A 1 93 ? 8.346 2.246 1.264 1.00 98.25 93 ILE A C 1
ATOM 709 O O . ILE A 1 93 ? 8.733 2.596 0.149 1.00 98.25 93 ILE A O 1
ATOM 713 N N . ASP A 1 94 ? 9.188 1.823 2.209 1.00 97.69 94 ASP A N 1
ATOM 714 C CA . ASP A 1 94 ? 10.643 1.776 2.004 1.00 97.69 94 ASP A CA 1
ATOM 715 C C . ASP A 1 94 ? 11.023 0.831 0.852 1.00 97.69 94 ASP A C 1
ATOM 717 O O . ASP A 1 94 ? 11.878 1.144 0.018 1.00 97.69 94 ASP A O 1
ATOM 721 N N . LYS A 1 95 ? 10.333 -0.312 0.741 1.00 96.75 95 LYS A N 1
ATOM 722 C CA . LYS A 1 95 ? 10.506 -1.252 -0.379 1.00 96.75 95 LYS A CA 1
ATOM 723 C C . LYS A 1 95 ? 10.032 -0.677 -1.713 1.00 96.75 95 LYS A C 1
ATOM 725 O O . LYS A 1 95 ? 10.669 -0.943 -2.731 1.00 96.75 95 LYS A O 1
ATOM 730 N N . LEU A 1 96 ? 8.946 0.103 -1.729 1.00 96.19 96 LEU A N 1
ATOM 731 C CA . LEU A 1 96 ? 8.491 0.822 -2.925 1.00 96.19 96 LEU A CA 1
ATOM 732 C C . LEU A 1 96 ? 9.542 1.830 -3.393 1.00 96.19 96 LEU A C 1
ATOM 734 O O . LEU A 1 96 ? 9.840 1.868 -4.585 1.00 96.19 96 LEU A O 1
ATOM 738 N N . VAL A 1 97 ? 10.105 2.616 -2.471 1.00 97.56 97 VAL A N 1
ATOM 739 C CA . VAL A 1 97 ? 11.160 3.596 -2.772 1.00 97.56 97 VAL A CA 1
ATOM 740 C C . VAL A 1 97 ? 12.399 2.887 -3.312 1.00 97.56 97 VAL A C 1
ATOM 742 O O . VAL A 1 97 ? 12.830 3.189 -4.418 1.00 97.56 97 VAL A O 1
ATOM 745 N N . SER A 1 98 ? 12.892 1.857 -2.617 1.00 96.88 98 SER A N 1
ATOM 746 C CA . SER A 1 98 ? 14.043 1.082 -3.098 1.00 96.88 98 SER A CA 1
ATOM 747 C C . SER A 1 98 ? 13.780 0.410 -4.451 1.00 96.88 98 SER A C 1
ATOM 749 O O . SER A 1 98 ? 14.683 0.284 -5.273 1.00 96.88 98 SER A O 1
ATOM 751 N N . GLY A 1 99 ? 12.548 -0.037 -4.700 1.00 96.81 99 GLY A N 1
ATOM 752 C CA . GLY A 1 99 ? 12.161 -0.594 -5.989 1.00 96.81 99 GLY A CA 1
ATOM 753 C C . GLY A 1 99 ? 12.145 0.447 -7.109 1.00 96.81 99 GLY A C 1
ATOM 754 O O . GLY A 1 99 ? 12.561 0.136 -8.219 1.00 96.81 99 GLY A O 1
ATOM 755 N N . LEU A 1 100 ? 11.717 1.680 -6.828 1.00 95.25 100 LEU A N 1
ATOM 756 C CA . LEU A 1 100 ? 11.817 2.802 -7.765 1.00 95.25 100 LEU A CA 1
ATOM 757 C C . LEU A 1 100 ? 13.275 3.160 -8.079 1.00 95.25 100 LEU A C 1
ATOM 759 O O . LEU A 1 100 ? 13.605 3.338 -9.251 1.00 95.25 100 LEU A O 1
ATOM 763 N N . ASP A 1 101 ? 14.139 3.209 -7.064 1.00 96.12 101 ASP A N 1
ATOM 764 C CA . ASP A 1 101 ? 15.568 3.497 -7.239 1.00 96.12 101 ASP A CA 1
ATOM 765 C C . ASP A 1 101 ? 16.245 2.442 -8.131 1.00 96.12 101 ASP A C 1
ATOM 767 O O . ASP A 1 101 ? 17.039 2.777 -9.013 1.00 96.12 101 ASP A O 1
ATOM 771 N N . ASP A 1 102 ? 15.881 1.164 -7.971 1.00 95.75 102 ASP A N 1
ATOM 772 C CA . ASP A 1 102 ? 16.359 0.084 -8.840 1.00 95.75 102 ASP A CA 1
ATOM 773 C C . ASP A 1 102 ? 15.915 0.282 -10.300 1.00 95.75 102 ASP A C 1
ATOM 775 O O . ASP A 1 102 ? 16.711 0.056 -11.213 1.00 95.75 102 ASP A O 1
ATOM 779 N N . VAL A 1 103 ? 14.664 0.703 -10.544 1.00 92.19 103 VAL A N 1
ATOM 780 C CA . VAL A 1 103 ? 14.173 0.983 -11.909 1.00 92.19 103 VAL A CA 1
ATOM 781 C C . VAL A 1 103 ? 14.988 2.111 -12.546 1.00 92.19 103 VAL A C 1
ATOM 783 O O . VAL A 1 103 ? 15.442 1.957 -13.681 1.00 92.19 103 VAL A O 1
ATOM 786 N N . GLN A 1 104 ? 15.249 3.185 -11.797 1.00 91.88 104 GLN A N 1
ATOM 787 C CA . GLN A 1 104 ? 16.040 4.333 -12.254 1.00 91.88 104 GLN A CA 1
ATOM 788 C C . GLN A 1 104 ? 17.502 3.976 -12.535 1.00 91.88 104 GLN A C 1
ATOM 790 O O . GLN A 1 104 ? 18.108 4.503 -13.467 1.00 91.88 104 GLN A O 1
ATOM 795 N N . CYS A 1 105 ? 18.065 3.035 -11.777 1.00 91.88 105 CYS A N 1
ATOM 796 C CA . CYS A 1 105 ? 19.425 2.530 -11.967 1.00 91.88 105 CYS A CA 1
ATOM 797 C C . CYS A 1 105 ? 19.543 1.471 -13.085 1.00 91.88 105 CYS A C 1
ATOM 799 O O . CYS A 1 105 ? 20.494 0.690 -13.090 1.00 91.88 105 CYS A O 1
ATOM 801 N N . ASN A 1 106 ? 18.595 1.416 -14.030 1.00 89.31 106 ASN A N 1
ATOM 802 C CA . ASN A 1 106 ? 18.516 0.415 -15.106 1.00 89.31 106 ASN A CA 1
ATOM 803 C C . ASN A 1 106 ? 18.403 -1.045 -14.619 1.00 89.31 106 ASN A C 1
ATOM 805 O O . ASN A 1 106 ? 18.674 -1.980 -15.373 1.00 89.31 106 ASN A O 1
ATOM 809 N N . ASN A 1 107 ? 17.948 -1.269 -13.384 1.00 92.12 107 ASN A N 1
ATOM 810 C CA . ASN A 1 107 ? 17.680 -2.593 -12.826 1.00 92.12 107 ASN A CA 1
ATOM 811 C C . ASN A 1 107 ? 16.169 -2.850 -12.702 1.00 92.12 107 ASN A C 1
ATOM 813 O O . ASN A 1 107 ? 15.649 -3.244 -11.653 1.00 92.12 107 ASN A O 1
ATOM 817 N N . ALA A 1 108 ? 15.450 -2.642 -13.809 1.00 89.06 108 ALA A N 1
ATOM 818 C CA . ALA A 1 108 ? 13.990 -2.713 -13.854 1.00 89.06 108 ALA A CA 1
ATOM 819 C C . ALA A 1 108 ? 13.431 -4.057 -13.356 1.00 89.06 108 ALA A C 1
ATOM 821 O O . ALA A 1 108 ? 12.410 -4.078 -12.680 1.00 89.06 108 ALA A O 1
ATOM 822 N N . SER A 1 109 ? 14.120 -5.175 -13.616 1.00 90.81 109 SER A N 1
ATOM 823 C CA . SER A 1 109 ? 13.665 -6.503 -13.174 1.00 90.81 109 SER A CA 1
ATOM 824 C C . SER A 1 109 ? 13.698 -6.685 -11.648 1.00 90.81 109 SER A C 1
ATOM 826 O O . SER A 1 109 ? 12.826 -7.346 -11.078 1.00 90.81 109 SER A O 1
ATOM 828 N N . CYS A 1 110 ? 14.693 -6.103 -10.970 1.00 92.62 110 CYS A N 1
ATOM 829 C CA . CYS A 1 110 ? 14.775 -6.109 -9.512 1.00 92.62 110 CYS A CA 1
ATOM 830 C C . CYS A 1 110 ? 13.766 -5.121 -8.921 1.00 92.62 110 CYS A C 1
ATOM 832 O O . CYS A 1 110 ? 13.011 -5.480 -8.012 1.00 92.62 110 CYS A O 1
ATOM 834 N N . GLY A 1 111 ? 13.680 -3.927 -9.513 1.00 95.12 111 GLY A N 1
ATOM 835 C CA . GLY A 1 111 ? 12.721 -2.903 -9.121 1.00 95.12 111 GLY A CA 1
ATOM 836 C C . GLY A 1 111 ? 11.272 -3.379 -9.210 1.00 95.12 111 GLY A C 1
ATOM 837 O O . GLY A 1 111 ? 10.526 -3.257 -8.240 1.00 95.12 111 GLY A O 1
ATOM 838 N N . GLU A 1 112 ? 10.884 -4.034 -10.308 1.00 94.75 112 GLU A N 1
ATOM 839 C CA . GLU A 1 112 ? 9.546 -4.609 -10.489 1.00 94.75 112 GLU A CA 1
ATOM 840 C C . GLU A 1 112 ? 9.206 -5.613 -9.376 1.00 94.75 112 GLU A C 1
ATOM 842 O O . GLU A 1 112 ? 8.131 -5.548 -8.775 1.00 94.75 112 GLU A O 1
ATOM 847 N N . LYS A 1 113 ? 10.141 -6.514 -9.042 1.00 95.75 113 LYS A N 1
ATOM 848 C CA . LYS A 1 113 ? 9.957 -7.497 -7.962 1.00 95.75 113 LYS A CA 1
ATOM 849 C C . LYS A 1 113 ? 9.768 -6.821 -6.607 1.00 95.75 113 LYS A C 1
ATOM 851 O O . LYS A 1 113 ? 8.855 -7.206 -5.873 1.00 95.75 113 LYS A O 1
ATOM 856 N N . LYS A 1 114 ? 10.594 -5.820 -6.281 1.00 97.12 114 LYS A N 1
ATOM 857 C CA . LYS A 1 114 ? 10.485 -5.059 -5.027 1.00 97.12 114 LYS A CA 1
ATOM 858 C C . LYS A 1 114 ? 9.158 -4.313 -4.940 1.00 97.12 114 LYS A C 1
ATOM 860 O O . LYS A 1 114 ? 8.453 -4.463 -3.946 1.00 97.12 114 LYS A O 1
ATOM 865 N N . ILE A 1 115 ? 8.771 -3.596 -5.998 1.00 96.69 115 ILE A N 1
ATOM 866 C CA . ILE A 1 115 ? 7.506 -2.852 -6.057 1.00 96.69 115 ILE A CA 1
ATOM 867 C C . ILE A 1 115 ? 6.317 -3.814 -5.919 1.00 96.69 115 ILE A C 1
ATOM 869 O O . ILE A 1 115 ? 5.398 -3.558 -5.144 1.00 96.69 115 ILE A O 1
ATOM 873 N N . LYS A 1 116 ? 6.341 -4.963 -6.602 1.00 97.50 116 LYS A N 1
ATOM 874 C CA . LYS A 1 116 ? 5.290 -5.986 -6.498 1.00 97.50 116 LYS A CA 1
ATOM 875 C C . LYS A 1 116 ? 5.188 -6.592 -5.096 1.00 97.50 116 LYS A C 1
ATOM 877 O O . LYS A 1 116 ? 4.077 -6.822 -4.623 1.00 97.50 116 LYS A O 1
ATOM 882 N N . CYS A 1 117 ? 6.318 -6.859 -4.438 1.00 97.19 117 CYS A N 1
ATOM 883 C CA . CYS A 1 117 ? 6.344 -7.328 -3.048 1.00 97.19 117 CYS A CA 1
ATOM 884 C C . CYS A 1 117 ? 5.759 -6.273 -2.109 1.00 97.19 117 CYS A C 1
ATOM 886 O O . CYS A 1 117 ? 4.876 -6.573 -1.312 1.00 97.19 117 CYS A O 1
ATOM 888 N N . ALA A 1 118 ? 6.183 -5.022 -2.278 1.00 98.19 118 ALA A N 1
ATOM 889 C CA . ALA A 1 118 ? 5.715 -3.912 -1.473 1.00 98.19 118 ALA A CA 1
ATOM 890 C C . ALA A 1 118 ? 4.198 -3.708 -1.594 1.00 98.19 118 ALA A C 1
ATOM 892 O O . ALA A 1 118 ? 3.523 -3.572 -0.584 1.00 98.19 118 ALA A O 1
ATOM 893 N N . ILE A 1 119 ? 3.629 -3.773 -2.804 1.00 98.25 119 ILE A N 1
ATOM 894 C CA . ILE A 1 119 ? 2.172 -3.677 -2.995 1.00 98.25 119 ILE A CA 1
ATOM 895 C C . ILE A 1 119 ? 1.423 -4.747 -2.189 1.00 98.25 119 ILE A C 1
ATOM 897 O O . ILE A 1 119 ? 0.424 -4.426 -1.551 1.00 98.25 119 ILE A O 1
ATOM 901 N N . LYS A 1 120 ? 1.908 -5.996 -2.177 1.00 98.19 120 LYS A N 1
ATOM 902 C CA . LYS A 1 120 ? 1.289 -7.070 -1.384 1.00 98.19 120 LYS A CA 1
ATOM 903 C C . LYS A 1 120 ? 1.337 -6.775 0.112 1.00 98.19 120 LYS A C 1
ATOM 905 O O . LYS A 1 120 ? 0.332 -6.921 0.793 1.00 98.19 120 LYS A O 1
ATOM 910 N N . GLU A 1 121 ? 2.477 -6.312 0.614 1.00 98.25 121 GLU A N 1
ATOM 911 C CA . GLU A 1 121 ? 2.625 -5.953 2.029 1.00 98.25 121 GLU A CA 1
ATOM 912 C C . GLU A 1 121 ? 1.736 -4.763 2.418 1.00 98.25 121 GLU A C 1
ATOM 914 O O . GLU A 1 121 ? 1.168 -4.747 3.511 1.00 98.25 121 GLU A O 1
ATOM 919 N N . ILE A 1 122 ? 1.542 -3.798 1.510 1.00 98.31 122 ILE A N 1
ATOM 920 C CA . ILE A 1 122 ? 0.593 -2.696 1.720 1.00 98.31 122 ILE A CA 1
ATOM 921 C C . ILE A 1 122 ? -0.836 -3.230 1.791 1.00 98.31 122 ILE A C 1
ATOM 923 O O . ILE A 1 122 ? -1.601 -2.798 2.647 1.00 98.31 122 ILE A O 1
ATOM 927 N N . GLU A 1 123 ? -1.211 -4.164 0.917 1.00 98.44 123 GLU A N 1
ATOM 928 C CA . GLU A 1 123 ? -2.535 -4.795 0.938 1.00 98.44 123 GLU A CA 1
ATOM 929 C C . GLU A 1 123 ? -2.776 -5.563 2.241 1.00 98.44 123 GLU A C 1
ATOM 931 O O . GLU A 1 123 ? -3.837 -5.416 2.846 1.00 98.44 123 GLU A O 1
ATOM 936 N N . GLU A 1 124 ? -1.783 -6.311 2.720 1.00 98.12 124 GLU A N 1
ATOM 937 C CA . GLU A 1 124 ? -1.840 -7.009 4.007 1.00 98.12 124 GLU A CA 1
ATOM 938 C C . GLU A 1 124 ? -1.985 -6.035 5.183 1.00 98.12 124 GLU A C 1
ATOM 940 O O . GLU A 1 124 ? -2.865 -6.211 6.030 1.00 98.12 124 GLU A O 1
ATOM 945 N N . GLY A 1 125 ? -1.171 -4.976 5.222 1.00 98.38 125 GLY A N 1
ATOM 946 C CA . GLY A 1 125 ? -1.277 -3.936 6.245 1.00 98.38 125 GLY A CA 1
ATOM 947 C C . GLY A 1 125 ? -2.618 -3.200 6.188 1.00 98.38 125 GLY A C 1
ATOM 948 O O . GLY A 1 125 ? -3.245 -2.949 7.218 1.00 98.38 125 GLY A O 1
ATOM 949 N N . LEU A 1 126 ? -3.132 -2.930 4.987 1.00 98.25 126 LEU A N 1
ATOM 950 C CA . LEU A 1 126 ? -4.443 -2.317 4.796 1.00 98.25 126 LEU A CA 1
ATOM 951 C C . LEU A 1 126 ? -5.571 -3.236 5.279 1.00 98.25 126 LEU A C 1
ATOM 953 O O . LEU A 1 126 ? -6.528 -2.758 5.889 1.00 98.25 126 LEU A O 1
ATOM 957 N N . CYS A 1 127 ? -5.467 -4.548 5.055 1.00 98.25 127 CYS A N 1
ATOM 958 C CA . CYS A 1 127 ? -6.408 -5.516 5.608 1.00 98.25 127 CYS A CA 1
ATOM 959 C C . CYS A 1 127 ? -6.435 -5.458 7.140 1.00 98.25 127 CYS A C 1
ATOM 961 O O . CYS A 1 127 ? -7.523 -5.437 7.715 1.00 98.25 127 CYS A O 1
ATOM 963 N N . GLU A 1 128 ? -5.282 -5.372 7.806 1.00 97.75 128 GLU A N 1
ATOM 964 C CA . GLU A 1 128 ? -5.218 -5.225 9.267 1.00 97.75 128 GLU A CA 1
ATOM 965 C C . GLU A 1 128 ? -5.852 -3.924 9.757 1.00 97.75 128 GLU A C 1
ATOM 967 O O . GLU A 1 128 ? -6.631 -3.946 10.715 1.00 97.75 128 GLU A O 1
ATOM 972 N N . ILE A 1 129 ? -5.599 -2.813 9.060 1.00 97.88 129 ILE A N 1
ATOM 973 C CA . ILE A 1 129 ? -6.227 -1.521 9.356 1.00 97.88 129 ILE A CA 1
ATOM 974 C C . ILE A 1 129 ? -7.743 -1.619 9.211 1.00 97.88 129 ILE A C 1
ATOM 976 O O . ILE A 1 129 ? -8.463 -1.180 10.100 1.00 97.88 129 ILE A O 1
ATOM 980 N N . ILE A 1 130 ? -8.246 -2.226 8.134 1.00 97.75 130 ILE A N 1
ATOM 981 C CA . ILE A 1 130 ? -9.688 -2.394 7.909 1.00 97.75 130 ILE A CA 1
ATOM 982 C C . ILE A 1 130 ? -10.315 -3.268 9.000 1.00 97.75 130 ILE A C 1
ATOM 984 O O . ILE A 1 130 ? -11.412 -2.963 9.465 1.00 97.75 130 ILE A O 1
ATOM 988 N N . GLN A 1 131 ? -9.650 -4.348 9.419 1.00 96.88 131 GLN A N 1
ATOM 989 C CA . GLN A 1 131 ? -10.146 -5.199 10.504 1.00 96.88 131 GLN A CA 1
ATOM 990 C C . GLN A 1 131 ? -10.173 -4.444 11.833 1.00 96.88 131 GLN A C 1
ATOM 992 O O . GLN A 1 131 ? -11.199 -4.428 12.506 1.00 96.88 131 GLN A O 1
ATOM 997 N N . GLY A 1 132 ? -9.086 -3.751 12.181 1.00 96.31 132 GLY A N 1
ATOM 998 C CA . GLY A 1 132 ? -9.059 -2.903 13.368 1.00 96.31 132 GLY A CA 1
ATOM 999 C C . GLY A 1 132 ? -10.108 -1.791 13.309 1.00 96.31 132 GLY A C 1
ATOM 1000 O O . GLY A 1 132 ? -10.776 -1.536 14.301 1.00 96.31 132 GLY A O 1
ATOM 1001 N N . PHE A 1 133 ? -10.334 -1.192 12.140 1.00 95.38 133 PHE A N 1
ATOM 1002 C CA . PHE A 1 133 ? -11.354 -0.167 11.936 1.00 95.38 133 PHE A CA 1
ATOM 1003 C C . PHE A 1 133 ? -12.778 -0.688 12.162 1.00 95.38 133 PHE A C 1
ATOM 1005 O O . PHE A 1 133 ? -13.572 -0.020 12.820 1.00 95.38 133 PHE A O 1
ATOM 1012 N N . LYS A 1 134 ? -13.094 -1.897 11.682 1.00 94.75 134 LYS A N 1
ATOM 1013 C CA . LYS A 1 134 ? -14.386 -2.559 11.941 1.00 94.75 134 LYS A CA 1
ATOM 1014 C C . LYS A 1 134 ? -14.609 -2.856 13.424 1.00 94.75 134 LYS A C 1
ATOM 1016 O O . LYS A 1 134 ? -15.748 -2.823 13.880 1.00 94.75 134 LYS A O 1
ATOM 1021 N N . ASP A 1 135 ? -13.532 -3.106 14.163 1.00 93.38 135 ASP A N 1
ATOM 1022 C CA . ASP A 1 135 ? -13.574 -3.383 15.600 1.00 93.38 135 ASP A CA 1
ATOM 1023 C C . ASP A 1 135 ? -13.722 -2.108 16.460 1.00 93.38 135 ASP A C 1
ATOM 1025 O O . ASP A 1 135 ? -13.907 -2.211 17.676 1.00 93.38 135 ASP A O 1
ATOM 1029 N N . LEU A 1 136 ? -13.649 -0.906 15.865 1.00 89.38 136 LEU A N 1
ATOM 1030 C CA . LEU A 1 136 ? -13.804 0.359 16.589 1.00 89.38 136 LEU A CA 1
ATOM 1031 C C . LEU A 1 136 ? -15.256 0.585 17.023 1.00 89.38 136 LEU A C 1
ATOM 1033 O O . LEU A 1 136 ? -16.143 0.829 16.198 1.00 89.38 136 LEU A O 1
ATOM 1037 N N . ARG A 1 137 ? -15.462 0.619 18.341 1.00 74.19 137 ARG A N 1
ATOM 1038 C CA . ARG A 1 137 ? -16.743 0.915 18.994 1.00 74.19 137 ARG A CA 1
ATOM 1039 C C . ARG A 1 137 ? -16.947 2.414 19.081 1.00 74.19 137 ARG A C 1
ATOM 1041 O O . ARG A 1 137 ? -16.196 3.062 19.839 1.00 74.19 137 ARG A O 1
#

Radius of gyration: 16.72 Å; chains: 1; bounding box: 40×24×51 Å

Foldseek 3Di:
DPPVQVVLLVQLLVLLVQLLVLLVCLLVLQVVLLVCLVVVNLVSSLVSNVSSLVSNVSSLVSNVSSLVSHDCPQQVVLSVLLVVLSVLLVVLSVLLVVLSVCSVVVNSVSSSVSSVVSSVSNVVSSVSNVVSSVSRD